Protein AF-A0A7S3S159-F1 (afdb_monomer_lite)

Secondary structure (DSSP, 8-state):
-PPPHHHHHHHHHHHHHHHHT--SHHHHHHHHHHHTTTS-TT-SS----TTTHHHHHHHHHHHHHHHHHHHHS--TT--S---------HHHHHHHHHHHHHHHHHHHHTSS-HHHHHHHHHHHHHHHHHH-

Organism: NCBI:txid141414

pLDDT: mean 71.41, std 15.26, range [40.31, 94.5]

Sequence (132 aa):
AALPVEQRDVLQIDAILRYIGVESQEDVDLLVSIFYHGQDEDDEALMVDADDVLQHLKEFITEKENLRIADVAPDKKKKARTQQPGNENEADRKARRRREERKFWERMGHVIPDMNFRVWKALDAFLKKYYE

Foldseek 3Di:
DDDDPVVVVVVVVVVVCVVLPPQAPVLVVLLVCLQCPPPDPPDPDRPDDPVCNVVSSVVSSVVVVVVVCVVPDPPPPPPDDDDDDPCCDPVNVVVVVVVNSVVVVVVVVPPPPVVNVVVVVVVVVVVVVVVD

Structure (mmCIF, N/CA/C/O backbone):
data_AF-A0A7S3S159-F1
#
_entry.id   AF-A0A7S3S159-F1
#
loop_
_atom_site.group_PDB
_atom_site.id
_atom_site.type_symbol
_atom_site.label_atom_id
_atom_site.label_alt_id
_atom_site.label_comp_id
_atom_site.label_asym_id
_atom_site.label_entity_id
_atom_site.label_seq_id
_atom_site.pdbx_PDB_ins_code
_atom_site.Cartn_x
_atom_site.Cartn_y
_atom_site.Cartn_z
_atom_site.occupancy
_atom_site.B_iso_or_equiv
_atom_site.auth_seq_id
_atom_site.auth_comp_id
_atom_site.auth_asym_id
_atom_site.auth_atom_id
_atom_site.pdbx_PDB_model_num
ATOM 1 N N . ALA A 1 1 ? 7.665 -20.160 -21.335 1.00 47.75 1 ALA A N 1
ATOM 2 C CA . ALA A 1 1 ? 8.086 -18.812 -21.760 1.00 47.75 1 ALA A CA 1
ATOM 3 C C . ALA A 1 1 ? 8.255 -17.957 -20.516 1.00 47.75 1 ALA A C 1
ATOM 5 O O . ALA A 1 1 ? 7.424 -18.038 -19.621 1.00 47.75 1 ALA A O 1
ATOM 6 N N . ALA A 1 2 ? 9.357 -17.221 -20.428 1.00 61.78 2 ALA A N 1
ATOM 7 C CA . ALA A 1 2 ? 9.611 -16.264 -19.362 1.00 61.78 2 ALA A CA 1
ATOM 8 C C . ALA A 1 2 ? 8.564 -15.136 -19.432 1.00 61.78 2 ALA A C 1
ATOM 10 O O . ALA A 1 2 ? 8.428 -14.522 -20.484 1.00 61.78 2 ALA A O 1
ATOM 11 N N . LEU A 1 3 ? 7.831 -14.873 -18.342 1.00 70.56 3 LEU A N 1
ATOM 12 C CA . LEU A 1 3 ? 6.912 -13.726 -18.270 1.00 70.56 3 LEU A CA 1
ATOM 13 C C . LEU A 1 3 ? 7.685 -12.408 -18.501 1.00 70.56 3 LEU A C 1
ATOM 15 O O . LEU A 1 3 ? 8.845 -12.348 -18.070 1.00 70.56 3 LEU A O 1
ATOM 19 N N . PRO A 1 4 ? 7.078 -11.385 -19.135 1.00 84.00 4 PRO A N 1
ATOM 20 C CA . PRO A 1 4 ? 7.618 -10.024 -19.207 1.00 84.00 4 PRO A CA 1
ATOM 21 C C . PRO A 1 4 ? 7.983 -9.472 -17.823 1.00 84.00 4 PRO A C 1
ATOM 23 O O . PRO A 1 4 ? 7.333 -9.824 -16.841 1.00 84.00 4 PRO A O 1
ATOM 26 N N . VAL A 1 5 ? 9.004 -8.612 -17.749 1.00 76.00 5 VAL A N 1
ATOM 27 C CA . VAL A 1 5 ? 9.535 -8.060 -16.483 1.00 76.00 5 VAL A CA 1
ATOM 28 C C . VAL A 1 5 ? 8.435 -7.381 -15.666 1.00 76.00 5 VAL A C 1
ATOM 30 O O . VAL A 1 5 ? 8.193 -7.781 -14.537 1.00 76.00 5 VAL A O 1
ATOM 33 N N . GLU A 1 6 ? 7.652 -6.507 -16.291 1.00 74.44 6 GLU A N 1
ATOM 34 C CA . GLU A 1 6 ? 6.544 -5.793 -15.641 1.00 74.44 6 GLU A CA 1
AT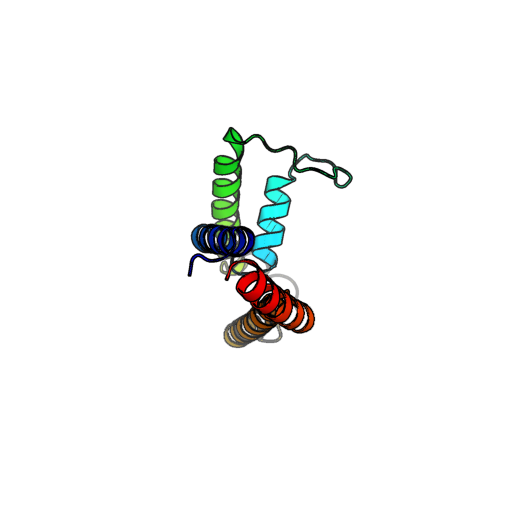OM 35 C C . GLU A 1 6 ? 5.494 -6.739 -15.029 1.00 74.44 6 GLU A C 1
ATOM 37 O O . GLU A 1 6 ? 4.987 -6.505 -13.936 1.00 74.44 6 GLU A O 1
ATOM 42 N N . GLN A 1 7 ? 5.192 -7.862 -15.695 1.00 71.88 7 GLN A N 1
ATOM 43 C CA . GLN A 1 7 ? 4.254 -8.857 -15.160 1.00 71.88 7 GLN A CA 1
ATOM 44 C C . GLN A 1 7 ? 4.838 -9.603 -13.958 1.00 71.88 7 GLN A C 1
ATOM 46 O O . GLN A 1 7 ? 4.094 -10.019 -13.072 1.00 71.88 7 GLN A O 1
ATOM 51 N N . ARG A 1 8 ? 6.161 -9.787 -13.913 1.00 72.94 8 ARG A N 1
ATOM 52 C CA . ARG A 1 8 ? 6.833 -10.373 -12.749 1.00 72.94 8 ARG A CA 1
ATOM 53 C C . ARG A 1 8 ? 6.843 -9.400 -11.586 1.00 72.94 8 ARG A C 1
ATOM 55 O O . ARG A 1 8 ? 6.574 -9.840 -10.476 1.00 72.94 8 ARG A O 1
ATOM 62 N N . ASP A 1 9 ? 7.101 -8.125 -11.846 1.00 75.12 9 ASP A N 1
ATOM 63 C CA . ASP A 1 9 ? 7.156 -7.093 -10.813 1.00 75.12 9 ASP A CA 1
ATOM 64 C C . ASP A 1 9 ? 5.795 -6.958 -10.129 1.00 75.12 9 ASP A C 1
ATOM 66 O O . ASP A 1 9 ? 5.713 -7.015 -8.907 1.00 75.12 9 ASP A O 1
ATOM 70 N N . VAL A 1 10 ? 4.703 -6.932 -10.901 1.00 78.19 10 VAL A N 1
ATOM 71 C CA . VAL A 1 10 ? 3.339 -6.927 -10.347 1.00 78.19 10 VAL A CA 1
ATOM 72 C C . VAL A 1 10 ? 3.068 -8.164 -9.484 1.00 78.19 10 VAL A C 1
ATOM 74 O O . VAL A 1 10 ? 2.512 -8.040 -8.395 1.00 78.19 10 VAL A O 1
ATOM 77 N N . LEU A 1 11 ? 3.478 -9.357 -9.927 1.00 75.81 11 LEU A N 1
ATOM 78 C CA . LEU A 1 11 ? 3.304 -10.588 -9.145 1.00 75.81 11 LEU A CA 1
ATOM 79 C C . LEU A 1 11 ? 4.161 -10.604 -7.873 1.00 75.81 11 LEU A C 1
ATOM 81 O O . LEU A 1 11 ? 3.734 -11.140 -6.853 1.00 75.81 11 LEU A O 1
ATOM 85 N N . GLN A 1 12 ? 5.367 -10.038 -7.922 1.00 76.06 12 GLN A N 1
ATOM 86 C CA . GLN A 1 12 ? 6.241 -9.912 -6.759 1.00 76.06 12 GLN A CA 1
ATOM 87 C C . GLN A 1 12 ? 5.676 -8.911 -5.752 1.00 76.06 12 GLN A C 1
ATOM 89 O O . GLN A 1 12 ? 5.638 -9.214 -4.562 1.00 76.06 12 GLN A O 1
ATOM 94 N N . ILE A 1 13 ? 5.173 -7.770 -6.224 1.00 82.56 13 ILE A N 1
ATOM 95 C CA . ILE A 1 13 ? 4.490 -6.779 -5.390 1.00 82.56 13 ILE A CA 1
ATOM 96 C C . ILE A 1 13 ? 3.256 -7.412 -4.734 1.00 82.56 13 ILE A C 1
ATOM 98 O O . ILE A 1 13 ? 3.110 -7.317 -3.519 1.00 82.56 13 ILE A O 1
ATOM 102 N N . ASP A 1 14 ? 2.420 -8.135 -5.488 1.00 75.31 14 ASP A N 1
ATOM 103 C CA . ASP A 1 14 ? 1.257 -8.854 -4.937 1.00 75.31 14 ASP A CA 1
ATOM 104 C C . ASP A 1 14 ? 1.667 -9.888 -3.877 1.00 75.31 14 ASP A C 1
ATOM 106 O O . ASP A 1 14 ? 1.042 -9.987 -2.820 1.00 75.31 14 ASP A O 1
ATOM 110 N N . ALA A 1 15 ? 2.746 -10.638 -4.115 1.00 78.62 15 ALA A N 1
ATOM 111 C CA . ALA A 1 15 ? 3.262 -11.596 -3.143 1.00 78.62 15 ALA A CA 1
ATOM 112 C C . ALA A 1 15 ? 3.725 -10.911 -1.847 1.00 78.62 15 ALA A C 1
ATOM 114 O O . ALA A 1 15 ? 3.440 -11.419 -0.762 1.00 78.62 15 ALA A O 1
ATOM 115 N N . ILE A 1 16 ? 4.394 -9.759 -1.952 1.00 81.56 16 ILE A N 1
ATOM 116 C CA . ILE A 1 16 ? 4.848 -8.974 -0.798 1.00 81.56 16 ILE A CA 1
ATOM 117 C C . ILE A 1 16 ? 3.650 -8.411 -0.032 1.00 81.56 16 ILE A C 1
ATOM 119 O O . ILE A 1 16 ? 3.558 -8.637 1.172 1.00 81.56 16 ILE A O 1
ATOM 123 N N . LEU A 1 17 ? 2.714 -7.744 -0.715 1.00 85.88 17 LEU A N 1
ATOM 124 C CA . LEU A 1 17 ? 1.515 -7.157 -0.107 1.00 85.88 17 LEU A CA 1
ATOM 125 C C . LEU A 1 17 ? 0.672 -8.219 0.609 1.00 85.88 17 LEU A C 1
ATOM 127 O O . LEU A 1 17 ? 0.269 -8.026 1.756 1.00 85.88 17 LEU A O 1
ATOM 131 N N . ARG A 1 18 ? 0.482 -9.386 -0.017 1.00 82.00 18 ARG A N 1
ATOM 132 C CA . ARG A 1 18 ? -0.215 -10.513 0.613 1.00 82.00 18 ARG A CA 1
ATOM 133 C C . ARG A 1 18 ? 0.556 -11.061 1.818 1.00 82.00 18 ARG A C 1
ATOM 135 O O . ARG A 1 18 ? -0.064 -11.418 2.813 1.00 82.00 18 ARG A O 1
ATOM 142 N N . TYR A 1 19 ? 1.887 -11.118 1.756 1.00 83.06 19 TYR A N 1
ATOM 143 C CA . TYR A 1 19 ? 2.718 -11.614 2.859 1.00 83.06 19 TYR A CA 1
ATOM 144 C C . TYR A 1 19 ? 2.675 -10.705 4.094 1.00 83.06 19 TYR A C 1
ATOM 146 O O . TYR A 1 19 ? 2.614 -11.206 5.215 1.00 83.06 19 TYR A O 1
ATOM 154 N N . ILE A 1 20 ? 2.661 -9.383 3.902 1.00 83.62 20 ILE A N 1
ATOM 155 C CA . ILE A 1 20 ? 2.514 -8.416 5.005 1.00 83.62 20 ILE A CA 1
ATOM 156 C C . ILE A 1 20 ? 1.059 -8.272 5.483 1.00 83.62 20 ILE A C 1
ATOM 158 O O . ILE A 1 20 ? 0.804 -7.603 6.479 1.00 83.62 20 ILE A O 1
ATOM 162 N N . GLY A 1 21 ? 0.111 -8.922 4.800 1.00 84.25 21 GLY A N 1
ATOM 163 C CA . GLY A 1 21 ? -1.290 -8.994 5.193 1.00 84.25 21 GLY A CA 1
ATOM 164 C C . GLY A 1 21 ? -2.151 -7.836 4.696 1.00 84.25 21 GLY A C 1
ATOM 165 O O . GLY A 1 21 ? -3.136 -7.522 5.349 1.00 84.25 21 GLY A O 1
ATOM 166 N N . VAL A 1 22 ? -1.822 -7.189 3.578 1.00 89.00 22 VAL A N 1
ATOM 167 C CA . VAL A 1 22 ? -2.707 -6.211 2.921 1.00 89.00 22 VAL A CA 1
ATOM 168 C C . VAL A 1 22 ? -3.782 -6.969 2.137 1.00 89.00 22 VAL A C 1
ATOM 170 O O . VAL A 1 22 ? -3.476 -7.674 1.177 1.00 89.00 22 VAL A O 1
ATOM 173 N N . GLU A 1 23 ? -5.044 -6.848 2.552 1.00 84.00 23 GLU A N 1
ATOM 174 C CA . GLU A 1 23 ? -6.169 -7.624 2.001 1.00 84.00 23 GLU A CA 1
ATOM 175 C C . GLU A 1 23 ? -7.352 -6.745 1.559 1.00 84.00 23 GLU A C 1
ATOM 177 O O . GLU A 1 23 ? -8.279 -7.226 0.903 1.00 84.00 23 GLU A O 1
ATOM 182 N N . SER A 1 24 ? -7.345 -5.460 1.915 1.00 82.75 24 SER A N 1
ATOM 183 C CA . SER A 1 24 ? -8.447 -4.529 1.676 1.00 82.75 24 SER A CA 1
ATOM 184 C C . SER A 1 24 ? -7.957 -3.126 1.317 1.00 82.75 24 SER A C 1
ATOM 186 O O . SER A 1 24 ? -6.796 -2.789 1.532 1.00 82.75 24 SER A O 1
ATOM 188 N N . GLN A 1 25 ? -8.858 -2.287 0.794 1.00 83.38 25 GLN A N 1
ATOM 189 C CA . GLN A 1 25 ? -8.560 -0.871 0.549 1.00 83.38 25 GLN A CA 1
ATOM 190 C C . GLN A 1 25 ? -8.157 -0.151 1.843 1.00 83.38 25 GLN A C 1
ATOM 192 O O . GLN A 1 25 ? -7.208 0.617 1.828 1.00 83.38 25 GLN A O 1
ATOM 197 N N . GLU A 1 26 ? -8.822 -0.457 2.961 1.00 88.06 26 GLU A N 1
ATOM 198 C CA . GLU A 1 26 ? -8.505 0.117 4.277 1.00 88.06 26 GLU A CA 1
ATOM 199 C C . GLU A 1 26 ? -7.058 -0.196 4.696 1.00 88.06 26 GLU A C 1
ATOM 201 O O . GLU A 1 26 ? -6.376 0.657 5.256 1.00 88.06 26 GLU A O 1
ATOM 206 N N . ASP A 1 27 ? -6.558 -1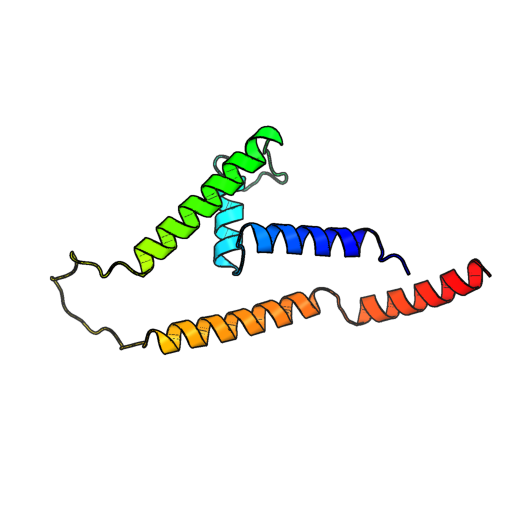.392 4.367 1.00 90.44 27 ASP A N 1
ATOM 207 C CA . ASP A 1 27 ? -5.163 -1.763 4.624 1.00 90.44 27 ASP A CA 1
ATOM 208 C C . ASP A 1 27 ? -4.182 -0.973 3.750 1.00 90.44 27 ASP A C 1
ATOM 210 O O . ASP A 1 27 ? -3.106 -0.602 4.211 1.00 90.44 27 ASP A O 1
ATOM 214 N N . VAL A 1 28 ? -4.538 -0.721 2.485 1.00 89.25 28 VAL A N 1
ATOM 215 C CA . VAL A 1 28 ? -3.719 0.094 1.575 1.00 89.25 28 VAL A CA 1
ATOM 216 C C . VAL A 1 28 ? -3.675 1.536 2.064 1.00 89.25 28 VAL A C 1
ATOM 218 O O . VAL A 1 28 ? -2.596 2.114 2.130 1.00 89.25 28 VAL A O 1
ATOM 221 N N . ASP A 1 29 ? -4.818 2.095 2.454 1.00 88.06 29 ASP A N 1
ATOM 222 C CA . ASP A 1 29 ? -4.911 3.462 2.966 1.00 88.06 29 ASP A CA 1
ATOM 223 C C . ASP A 1 29 ? -4.102 3.614 4.268 1.00 88.06 29 ASP A C 1
ATOM 225 O O . ASP A 1 29 ? -3.364 4.587 4.428 1.00 88.06 29 ASP A O 1
ATOM 229 N N . LEU A 1 30 ? -4.158 2.620 5.166 1.00 92.38 30 LEU A N 1
ATOM 230 C CA . LEU A 1 30 ? -3.324 2.579 6.370 1.00 92.38 30 LEU A CA 1
ATOM 231 C C . LEU A 1 30 ? -1.833 2.535 6.016 1.00 92.38 30 LEU A C 1
ATOM 233 O O . LEU A 1 30 ? -1.051 3.311 6.563 1.00 92.38 30 LEU A O 1
ATOM 237 N N . LEU A 1 31 ? -1.441 1.662 5.086 1.00 91.69 31 LEU A N 1
ATOM 238 C CA . LEU A 1 31 ? -0.057 1.548 4.634 1.00 91.69 31 LEU A CA 1
ATOM 239 C C . LEU A 1 31 ? 0.445 2.876 4.043 1.00 91.69 31 LEU A C 1
ATOM 241 O O . LEU A 1 31 ? 1.515 3.341 4.423 1.00 91.69 31 LEU A O 1
ATOM 245 N N . VAL A 1 32 ? -0.344 3.525 3.182 1.00 89.88 32 VAL A N 1
ATOM 246 C CA . VAL A 1 32 ? -0.026 4.847 2.618 1.00 89.88 32 VAL A CA 1
ATOM 247 C C . VAL A 1 32 ? 0.116 5.889 3.727 1.00 89.88 32 VAL A C 1
ATOM 249 O O . VAL A 1 32 ? 1.104 6.615 3.739 1.00 89.88 32 VAL A O 1
ATOM 252 N N . SER A 1 33 ? -0.806 5.928 4.694 1.00 89.62 33 SER A N 1
ATOM 253 C CA . SER A 1 33 ? -0.760 6.906 5.790 1.00 89.62 33 SER A CA 1
ATOM 254 C C . SER A 1 33 ? 0.503 6.798 6.648 1.00 89.62 33 SER A C 1
ATOM 256 O O . SER A 1 33 ? 1.013 7.810 7.122 1.00 89.62 33 SER A O 1
ATOM 258 N N . ILE A 1 34 ? 1.026 5.580 6.814 1.00 91.19 34 ILE A N 1
ATOM 259 C CA . ILE A 1 34 ? 2.253 5.316 7.566 1.00 91.19 34 ILE A CA 1
ATOM 260 C C . ILE A 1 34 ? 3.468 5.753 6.749 1.00 91.19 34 ILE A C 1
ATOM 262 O O . ILE A 1 34 ? 4.342 6.438 7.264 1.00 91.19 34 ILE A O 1
ATOM 266 N N . PHE A 1 35 ? 3.517 5.399 5.465 1.00 89.62 35 PHE A N 1
ATOM 267 C CA . PHE A 1 35 ? 4.647 5.733 4.595 1.00 89.62 35 PHE A CA 1
ATOM 268 C C . PHE A 1 35 ? 4.750 7.232 4.276 1.00 89.62 35 PHE A C 1
ATOM 270 O O . PHE A 1 35 ? 5.854 7.740 4.107 1.00 89.62 35 PHE A O 1
ATOM 277 N N . TYR A 1 36 ? 3.623 7.940 4.236 1.00 88.38 36 TYR A N 1
ATOM 278 C CA . TYR A 1 36 ? 3.566 9.395 4.065 1.00 88.38 36 TYR A CA 1
ATOM 279 C C . TYR A 1 36 ? 3.512 10.151 5.401 1.00 88.38 36 TYR A C 1
ATOM 281 O O . TYR A 1 36 ? 3.286 11.360 5.426 1.00 88.38 36 TYR A O 1
ATOM 289 N N . HIS A 1 37 ? 3.713 9.472 6.535 1.00 86.31 37 HIS A N 1
ATOM 290 C CA . HIS A 1 37 ? 3.653 10.126 7.835 1.00 86.31 37 HIS A CA 1
ATOM 291 C C . HIS A 1 37 ? 4.720 11.225 7.947 1.00 86.31 37 HIS A C 1
ATOM 293 O O . HIS A 1 37 ? 5.918 10.961 7.867 1.00 86.31 37 HIS A O 1
ATOM 299 N N . GLY A 1 38 ? 4.277 12.467 8.155 1.00 79.81 38 GLY A N 1
ATOM 300 C CA . GLY A 1 38 ? 5.165 13.626 8.271 1.00 79.81 38 GLY A CA 1
ATOM 301 C C . GLY A 1 38 ? 5.703 14.167 6.942 1.00 79.81 38 GLY A C 1
ATOM 302 O O . GLY A 1 38 ? 6.580 15.027 6.980 1.00 79.81 38 GLY A O 1
ATOM 303 N N . GLN A 1 39 ? 5.190 13.686 5.806 1.00 84.31 39 GLN A N 1
ATOM 304 C CA . GLN A 1 39 ? 5.420 14.261 4.475 1.00 84.31 39 GLN A CA 1
ATOM 305 C C . GLN A 1 39 ? 4.247 15.172 4.098 1.00 84.31 39 GLN A C 1
ATOM 307 O O . GLN A 1 39 ? 3.133 14.991 4.604 1.00 84.31 39 GLN A O 1
ATOM 312 N N . ASP A 1 40 ? 4.496 16.163 3.244 1.00 76.75 40 ASP A N 1
ATOM 313 C CA . ASP A 1 40 ? 3.439 17.056 2.782 1.00 76.75 40 ASP A CA 1
ATOM 314 C C . ASP A 1 40 ? 2.581 16.326 1.735 1.00 76.75 40 ASP A C 1
ATOM 316 O O . ASP A 1 40 ? 3.085 15.570 0.908 1.00 76.75 40 ASP A O 1
ATOM 320 N N . GLU A 1 41 ? 1.262 16.552 1.740 1.00 68.94 41 GLU A N 1
ATOM 321 C CA . GLU A 1 41 ? 0.352 15.922 0.762 1.00 68.94 41 GLU A CA 1
ATOM 322 C C . GLU A 1 41 ? 0.669 16.326 -0.692 1.00 68.94 41 GLU A C 1
ATOM 324 O O . GLU A 1 41 ? 0.270 15.634 -1.630 1.00 68.94 41 GLU A O 1
ATOM 329 N N . ASP A 1 42 ? 1.401 17.429 -0.869 1.00 75.25 42 ASP A N 1
ATOM 330 C CA . ASP A 1 42 ? 1.848 17.954 -2.160 1.00 75.25 42 ASP A CA 1
ATOM 331 C C . ASP A 1 42 ? 3.157 17.302 -2.659 1.00 75.25 42 ASP A C 1
ATOM 333 O O . ASP A 1 42 ? 3.587 17.574 -3.785 1.00 75.25 42 ASP A O 1
ATOM 337 N N . ASP A 1 43 ? 3.800 16.442 -1.859 1.00 74.25 43 ASP A N 1
ATOM 338 C CA . ASP A 1 43 ? 5.025 15.751 -2.258 1.00 74.25 43 ASP A CA 1
ATOM 339 C C . ASP A 1 43 ? 4.721 14.667 -3.308 1.00 74.25 43 ASP A C 1
ATOM 341 O O . ASP A 1 43 ? 4.135 13.617 -3.035 1.00 74.25 43 ASP A O 1
ATOM 345 N N . GLU A 1 44 ? 5.170 14.894 -4.547 1.00 71.12 44 GLU A N 1
ATOM 346 C CA . GLU A 1 44 ? 4.995 13.949 -5.664 1.00 71.12 44 GLU A CA 1
ATOM 347 C C . GLU A 1 44 ? 5.758 12.623 -5.470 1.00 71.12 44 GLU A C 1
ATOM 349 O O . GLU A 1 44 ? 5.486 11.640 -6.167 1.00 71.12 44 GLU A O 1
ATOM 354 N N . ALA A 1 45 ? 6.724 12.581 -4.547 1.00 76.50 45 ALA A N 1
ATOM 355 C CA . ALA A 1 45 ? 7.595 11.437 -4.317 1.00 76.50 45 ALA A CA 1
ATOM 356 C C . ALA A 1 45 ? 7.604 11.019 -2.846 1.00 76.50 45 ALA A C 1
ATOM 358 O O . ALA A 1 45 ? 7.667 11.847 -1.946 1.00 76.50 45 ALA A O 1
ATOM 359 N N . LEU A 1 46 ? 7.613 9.705 -2.623 1.00 81.38 46 LEU A N 1
ATOM 360 C CA . LEU A 1 46 ? 7.745 9.117 -1.299 1.00 81.38 46 LEU A CA 1
ATOM 361 C C . LEU A 1 46 ? 9.162 9.352 -0.751 1.00 81.38 46 LEU A C 1
ATOM 363 O O . LEU A 1 46 ? 10.130 8.778 -1.256 1.00 81.38 46 LEU A O 1
ATOM 367 N N . MET A 1 47 ? 9.272 10.147 0.311 1.00 83.88 47 MET A N 1
ATOM 368 C CA . MET A 1 47 ? 10.544 10.518 0.943 1.00 83.88 47 MET A CA 1
ATOM 369 C C . MET A 1 47 ? 10.914 9.563 2.089 1.00 83.88 47 MET A C 1
ATOM 371 O O . MET A 1 47 ? 11.156 9.988 3.216 1.00 83.88 47 MET A O 1
ATOM 375 N N . VAL A 1 48 ? 10.948 8.257 1.804 1.00 83.31 48 VAL A N 1
ATOM 376 C CA . VAL A 1 48 ? 11.281 7.207 2.788 1.00 83.31 48 VAL A CA 1
ATOM 377 C C . VAL A 1 48 ? 12.638 6.588 2.471 1.00 83.31 48 VAL A C 1
ATOM 379 O O . VAL A 1 48 ? 12.878 6.151 1.344 1.00 83.31 48 VAL A O 1
ATOM 382 N N . ASP A 1 49 ? 13.518 6.527 3.472 1.00 84.31 49 ASP A N 1
ATOM 383 C CA . ASP A 1 49 ? 14.799 5.831 3.353 1.00 84.31 49 ASP A CA 1
ATOM 384 C C . ASP A 1 49 ? 14.584 4.310 3.277 1.00 84.31 49 ASP A C 1
ATOM 386 O O . ASP A 1 49 ? 13.692 3.748 3.921 1.00 84.31 49 ASP A O 1
ATOM 390 N N . ALA A 1 50 ? 15.416 3.622 2.494 1.00 81.81 50 ALA A N 1
ATOM 391 C CA . ALA A 1 50 ? 15.362 2.171 2.351 1.00 81.81 50 ALA A CA 1
ATOM 392 C C . ALA A 1 50 ? 15.525 1.441 3.697 1.00 81.81 50 ALA A C 1
ATOM 394 O O . ALA A 1 50 ? 14.898 0.396 3.902 1.00 81.81 50 ALA A O 1
ATOM 395 N N . ASP A 1 51 ? 16.319 1.999 4.614 1.00 85.81 51 ASP A N 1
ATOM 396 C CA . ASP A 1 51 ? 16.547 1.439 5.947 1.00 85.81 51 ASP A CA 1
ATOM 397 C C . ASP A 1 51 ? 15.286 1.518 6.830 1.00 85.81 51 ASP A C 1
ATOM 399 O O . ASP A 1 51 ? 15.054 0.648 7.679 1.00 85.81 51 ASP A O 1
ATOM 403 N N . ASP A 1 52 ? 14.411 2.491 6.569 1.00 87.19 52 ASP A N 1
ATOM 404 C CA . ASP A 1 52 ? 13.198 2.724 7.348 1.00 87.19 52 ASP A CA 1
ATOM 405 C C . ASP A 1 52 ? 11.993 1.918 6.843 1.00 87.19 52 ASP A C 1
ATOM 407 O O . ASP A 1 52 ? 11.026 1.718 7.583 1.00 87.19 52 ASP A O 1
ATOM 411 N N . VAL A 1 53 ? 12.027 1.383 5.617 1.00 88.62 53 VAL A N 1
ATOM 412 C CA . VAL A 1 53 ? 10.906 0.628 5.017 1.00 88.62 53 VAL A CA 1
ATOM 413 C C . VAL A 1 53 ? 10.446 -0.520 5.919 1.00 88.62 53 VAL A C 1
ATOM 415 O O . VAL A 1 53 ? 9.252 -0.700 6.157 1.00 88.62 53 VAL A O 1
ATOM 418 N N . LEU A 1 54 ? 11.383 -1.297 6.471 1.00 87.00 54 LEU A N 1
ATOM 419 C CA . LEU A 1 54 ? 11.044 -2.410 7.364 1.00 87.00 54 LEU A CA 1
ATOM 420 C C . LEU A 1 54 ? 10.407 -1.940 8.674 1.00 87.00 54 LEU A C 1
ATOM 422 O O . LEU A 1 54 ? 9.599 -2.672 9.250 1.00 87.00 54 LEU A O 1
ATOM 426 N N . GLN A 1 55 ? 10.776 -0.755 9.159 1.00 90.31 55 GLN A N 1
ATOM 427 C CA . GLN A 1 55 ? 10.194 -0.176 10.363 1.00 90.31 55 GLN A CA 1
ATOM 428 C C . GLN A 1 55 ? 8.736 0.230 10.112 1.00 90.31 55 GLN A C 1
ATOM 430 O O . GLN A 1 55 ? 7.860 -0.193 10.866 1.00 90.31 55 GLN A O 1
ATOM 435 N N . HIS A 1 56 ? 8.463 0.917 9.002 1.00 90.44 56 HIS A N 1
ATOM 436 C CA . HIS A 1 56 ? 7.108 1.295 8.583 1.00 90.44 56 HIS A CA 1
ATOM 437 C C . HIS A 1 56 ? 6.213 0.067 8.337 1.00 90.44 56 HIS A C 1
ATOM 439 O O . HIS A 1 56 ? 5.057 0.033 8.752 1.00 90.44 56 HIS A O 1
ATOM 445 N N . LEU A 1 57 ? 6.751 -1.006 7.741 1.00 89.75 57 LEU A N 1
ATOM 446 C CA . LEU A 1 57 ? 6.006 -2.261 7.566 1.00 89.75 57 LEU A CA 1
ATOM 447 C C . LEU A 1 57 ? 5.644 -2.934 8.900 1.00 89.75 57 LEU A C 1
ATOM 449 O O . LEU A 1 57 ? 4.558 -3.497 9.035 1.00 89.75 57 LEU A O 1
ATOM 453 N N . LYS A 1 58 ? 6.530 -2.888 9.903 1.00 89.25 58 LYS A N 1
ATOM 454 C CA . LYS A 1 58 ? 6.221 -3.402 11.251 1.00 89.25 58 LYS A CA 1
ATOM 455 C C . LYS A 1 58 ? 5.163 -2.555 11.950 1.00 89.25 58 LYS A C 1
ATOM 457 O O . LYS A 1 58 ? 4.306 -3.109 12.642 1.00 89.25 58 LYS A O 1
ATOM 462 N N . GLU A 1 59 ? 5.227 -1.240 11.777 1.00 93.81 59 GLU A N 1
ATOM 463 C CA . GLU A 1 59 ? 4.229 -0.308 12.296 1.00 93.81 59 GLU A CA 1
ATOM 464 C C . GLU A 1 59 ? 2.856 -0.583 11.683 1.00 93.81 59 GLU A C 1
ATOM 466 O O . GLU A 1 59 ? 1.892 -0.756 12.423 1.00 93.81 59 GLU A O 1
ATOM 471 N N . PHE A 1 60 ? 2.793 -0.796 10.367 1.00 94.50 60 PHE A N 1
ATOM 472 C CA . PHE A 1 60 ? 1.575 -1.215 9.674 1.00 94.50 60 PHE A CA 1
ATOM 473 C C . PHE A 1 60 ? 0.967 -2.491 10.266 1.00 94.50 60 PHE A C 1
ATOM 475 O O . PHE A 1 60 ? -0.215 -2.511 10.605 1.00 94.50 60 PHE A O 1
ATOM 482 N N . ILE A 1 61 ? 1.768 -3.548 10.443 1.00 89.94 61 ILE A N 1
ATOM 483 C CA . ILE A 1 61 ? 1.280 -4.818 11.006 1.00 89.94 61 ILE A CA 1
ATOM 484 C C . ILE A 1 61 ? 0.748 -4.616 12.433 1.00 89.94 61 ILE A C 1
ATOM 486 O O . ILE A 1 61 ? -0.279 -5.187 12.803 1.00 89.94 61 ILE A O 1
ATOM 490 N N . THR A 1 62 ? 1.441 -3.801 13.231 1.00 93.25 62 THR A N 1
ATOM 491 C CA . THR A 1 62 ? 1.055 -3.514 14.618 1.00 93.25 62 THR A CA 1
ATOM 492 C C . THR A 1 62 ? -0.250 -2.725 14.672 1.00 93.25 62 THR A C 1
ATOM 494 O O . THR A 1 62 ? -1.161 -3.091 15.414 1.00 93.25 62 THR A O 1
ATOM 497 N N . GLU A 1 63 ? -0.373 -1.681 13.856 1.00 92.44 63 GLU A N 1
ATOM 498 C CA . GLU A 1 63 ? -1.550 -0.817 13.852 1.00 92.44 63 GLU A CA 1
ATOM 499 C C . GLU A 1 63 ? -2.777 -1.522 13.274 1.00 92.44 63 GLU A C 1
ATOM 501 O O . GLU A 1 63 ? -3.876 -1.416 13.821 1.00 92.44 63 GLU A O 1
ATOM 506 N N . LYS A 1 64 ? -2.591 -2.360 12.251 1.00 91.31 64 LYS A N 1
ATOM 507 C CA . LYS A 1 64 ? -3.658 -3.223 11.743 1.00 91.31 64 LYS A CA 1
ATOM 508 C C . LYS A 1 64 ? -4.213 -4.148 12.833 1.00 91.31 64 LYS A C 1
ATOM 510 O O . LYS A 1 64 ? -5.430 -4.328 12.934 1.00 91.31 64 LYS A O 1
ATOM 515 N N . GLU A 1 65 ? -3.349 -4.727 13.667 1.00 88.81 65 GLU A N 1
ATOM 516 C CA . GLU A 1 65 ? -3.792 -5.556 14.793 1.00 88.81 65 GLU A CA 1
ATOM 517 C C . GLU A 1 65 ? -4.520 -4.727 15.862 1.00 88.81 65 GLU A C 1
ATOM 519 O O . GLU A 1 65 ? -5.559 -5.163 16.363 1.00 88.81 65 GLU A O 1
ATOM 524 N N . ASN A 1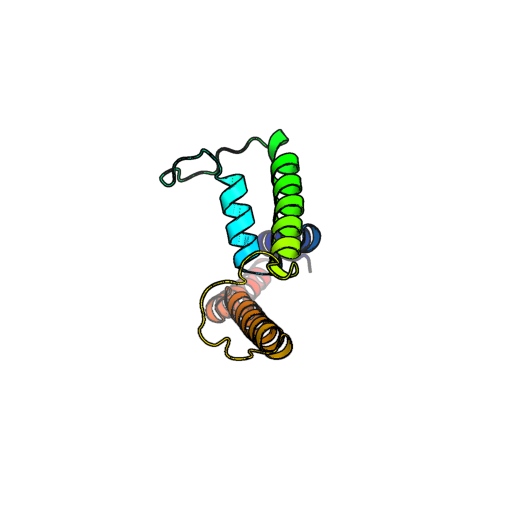 66 ? -4.042 -3.517 16.170 1.00 89.94 66 ASN A N 1
ATOM 525 C CA . ASN A 1 66 ? -4.705 -2.603 17.107 1.00 89.94 66 ASN A CA 1
ATOM 526 C C . ASN A 1 66 ? -6.129 -2.255 16.654 1.00 89.94 66 ASN A C 1
ATOM 528 O O . ASN A 1 66 ? -7.068 -2.351 17.450 1.00 89.94 66 ASN A O 1
ATOM 532 N N . LEU A 1 67 ? -6.304 -1.911 15.374 1.00 87.81 67 LEU A N 1
ATOM 533 C CA . LEU A 1 67 ? -7.609 -1.623 14.774 1.00 87.81 67 LEU A CA 1
ATOM 534 C C . LEU A 1 67 ? -8.530 -2.844 14.835 1.00 87.81 67 LEU A C 1
ATOM 536 O O . LEU A 1 67 ? -9.695 -2.730 15.217 1.00 87.81 67 LEU A O 1
ATOM 540 N N . ARG A 1 68 ? -7.994 -4.040 14.564 1.00 85.81 68 ARG A N 1
ATOM 541 C CA . ARG A 1 68 ? -8.749 -5.291 14.695 1.00 85.81 68 ARG A CA 1
ATOM 542 C C . ARG A 1 68 ? -9.222 -5.529 16.129 1.00 85.81 68 ARG A C 1
ATOM 544 O O . ARG A 1 68 ? -10.367 -5.931 16.322 1.00 85.81 68 ARG A O 1
ATOM 551 N N . ILE A 1 69 ? -8.368 -5.291 17.128 1.00 81.69 69 ILE A N 1
ATOM 552 C CA . ILE A 1 69 ? -8.712 -5.422 18.553 1.00 81.69 69 ILE A CA 1
ATOM 553 C C . ILE A 1 69 ? -9.769 -4.384 18.957 1.00 81.69 69 ILE A C 1
ATOM 555 O O . ILE A 1 69 ? -10.709 -4.720 19.682 1.00 81.69 69 ILE A O 1
ATOM 559 N N . ALA A 1 70 ? -9.643 -3.143 18.482 1.00 77.94 70 ALA A N 1
ATOM 560 C CA . ALA A 1 70 ? -10.603 -2.073 18.743 1.00 77.94 70 ALA A CA 1
ATOM 561 C C . ALA A 1 70 ? -11.995 -2.389 18.169 1.00 77.94 70 ALA A C 1
ATOM 563 O O . ALA A 1 70 ? -12.996 -2.155 18.845 1.00 77.94 70 ALA A O 1
ATOM 564 N N . ASP A 1 71 ? -12.057 -2.996 16.982 1.00 74.50 71 ASP A N 1
ATOM 565 C CA . ASP A 1 71 ? -13.304 -3.426 16.339 1.00 74.50 71 ASP A CA 1
ATOM 566 C C . ASP A 1 71 ? -14.029 -4.547 17.102 1.00 74.50 71 ASP A C 1
ATOM 568 O O . ASP A 1 71 ? -15.263 -4.594 17.119 1.00 74.50 71 ASP A O 1
ATOM 572 N N . VAL A 1 72 ? -13.284 -5.465 17.730 1.00 73.50 72 VAL A N 1
ATOM 573 C CA . VAL A 1 72 ? -13.856 -6.618 18.455 1.00 73.50 72 VAL A CA 1
ATOM 574 C C . VAL A 1 72 ? -14.093 -6.353 19.939 1.00 73.50 72 VAL A C 1
ATOM 576 O O . VAL A 1 72 ? -14.798 -7.130 20.583 1.00 73.50 72 VAL A O 1
ATOM 579 N N . ALA A 1 73 ? -13.525 -5.289 20.511 1.00 59.34 73 ALA A N 1
ATOM 580 C CA . ALA A 1 73 ? -13.741 -4.927 21.904 1.00 59.34 73 ALA A CA 1
ATOM 581 C C . ALA A 1 73 ? -15.129 -4.270 22.071 1.00 59.34 73 ALA A C 1
ATOM 583 O O . ALA A 1 73 ? -15.324 -3.126 21.659 1.00 59.34 73 ALA A O 1
ATOM 584 N N . PRO A 1 74 ? -16.117 -4.933 22.711 1.00 51.97 74 PRO A N 1
ATOM 585 C CA . PRO A 1 74 ? -17.399 -4.303 22.977 1.00 51.97 74 PRO A CA 1
ATOM 586 C C . PRO A 1 74 ? -17.186 -3.160 23.971 1.00 51.97 74 PRO A C 1
ATOM 588 O O . PRO A 1 74 ? -16.751 -3.364 25.107 1.00 51.97 74 PRO A O 1
ATOM 591 N N . ASP A 1 75 ? -17.498 -1.955 23.513 1.00 48.81 75 ASP A N 1
ATOM 592 C CA . ASP A 1 75 ? -17.436 -0.684 24.221 1.00 48.81 75 ASP A CA 1
ATOM 593 C C . ASP A 1 75 ? -18.084 -0.787 25.624 1.00 48.81 75 ASP A C 1
ATOM 595 O O . ASP A 1 75 ? -19.292 -0.621 25.808 1.00 48.81 75 ASP A O 1
ATOM 599 N N . LYS A 1 76 ? -17.284 -1.080 26.663 1.00 51.97 76 LYS A N 1
ATOM 600 C CA . LYS A 1 76 ? -17.753 -1.123 28.063 1.00 51.97 76 LYS A CA 1
ATOM 601 C C . LYS A 1 76 ? -18.088 0.271 28.619 1.00 51.97 76 LYS A C 1
ATOM 603 O O . LYS A 1 76 ? -18.445 0.370 29.793 1.00 51.97 76 LYS A O 1
ATOM 608 N N . LYS A 1 77 ? -17.984 1.350 27.829 1.00 46.53 77 LYS A N 1
ATOM 609 C CA . LYS A 1 77 ? -18.156 2.729 28.315 1.00 46.53 77 LYS A CA 1
ATOM 610 C C . LYS A 1 77 ? -19.261 3.547 27.645 1.00 46.53 77 LYS A C 1
ATOM 612 O O . LYS A 1 77 ? -19.436 4.703 28.018 1.00 46.53 77 LYS A O 1
ATOM 617 N N . LYS A 1 78 ? -20.108 2.967 26.791 1.00 44.25 78 LYS A N 1
ATOM 618 C CA . LYS A 1 78 ? -21.335 3.637 26.307 1.00 44.25 78 LYS A CA 1
ATOM 619 C C . LYS A 1 78 ? -22.606 3.013 26.874 1.00 44.25 78 LYS A C 1
ATOM 621 O O . LYS A 1 78 ? -23.471 2.525 26.157 1.00 44.25 78 LYS A O 1
ATOM 626 N N . LYS A 1 79 ? -22.753 3.077 28.201 1.00 43.38 79 LYS A N 1
ATOM 627 C CA . LYS A 1 79 ? -24.038 2.854 28.885 1.00 43.38 79 LYS A CA 1
ATOM 628 C C . LYS A 1 79 ? -24.604 4.174 29.408 1.00 43.38 79 LYS A C 1
ATOM 630 O O . LYS A 1 79 ? -24.875 4.321 30.591 1.00 43.38 79 LYS A O 1
ATOM 635 N N . ALA A 1 80 ? -24.772 5.142 28.516 1.00 47.06 80 ALA A N 1
ATOM 636 C CA . ALA A 1 80 ? -25.678 6.262 28.724 1.0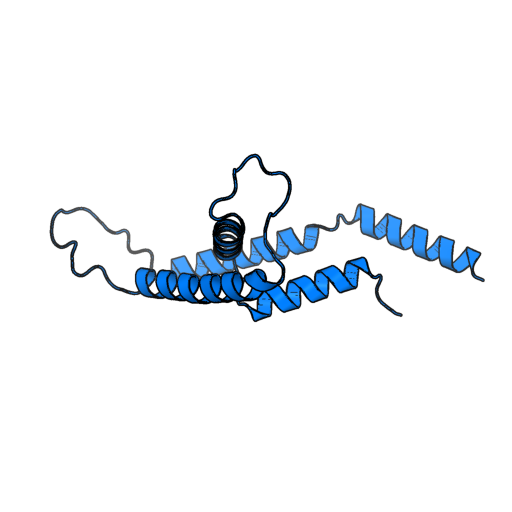0 47.06 80 ALA A CA 1
ATOM 637 C C . ALA A 1 80 ? -26.092 6.821 27.360 1.00 47.06 80 ALA A C 1
ATOM 639 O O . ALA A 1 80 ? -25.235 7.200 26.568 1.00 47.06 80 ALA A O 1
ATOM 640 N N . ARG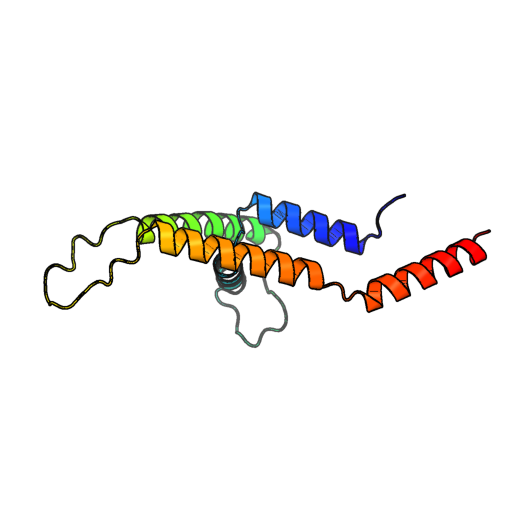 A 1 81 ? -27.410 6.918 27.148 1.00 40.31 81 ARG A N 1
ATOM 641 C CA . ARG A 1 81 ? -28.099 7.579 26.025 1.00 40.31 81 ARG A CA 1
ATOM 642 C C . ARG A 1 81 ? -28.411 6.708 24.795 1.00 40.31 81 ARG A C 1
ATOM 644 O O . ARG A 1 81 ? -27.781 6.772 23.753 1.00 40.31 81 ARG A O 1
ATOM 651 N N . THR A 1 82 ? -29.459 5.906 24.977 1.00 43.47 82 THR A N 1
ATOM 652 C CA . THR A 1 82 ? -30.609 5.698 24.077 1.00 43.47 82 THR A CA 1
ATOM 653 C C . THR A 1 82 ? -30.471 6.222 22.634 1.00 43.47 82 THR A C 1
ATOM 655 O O . THR A 1 82 ? -30.573 7.427 22.424 1.00 43.47 82 THR A O 1
ATOM 658 N N . GLN A 1 83 ? -30.362 5.324 21.646 1.00 40.34 83 GLN A N 1
ATOM 659 C CA . GLN A 1 83 ? -31.399 4.997 20.640 1.00 40.34 83 GLN A CA 1
ATOM 660 C C . GLN A 1 83 ? -30.824 4.045 19.560 1.00 40.34 83 GLN A C 1
ATOM 662 O O . GLN A 1 83 ? -29.879 4.388 18.868 1.00 40.34 83 GLN A O 1
ATOM 667 N N . GLN A 1 84 ? -31.422 2.845 19.483 1.00 43.12 84 GLN A N 1
ATOM 668 C CA . GLN A 1 84 ? -31.413 1.826 18.411 1.00 43.12 84 GLN A CA 1
ATOM 669 C C . GLN A 1 84 ? -30.088 1.442 17.712 1.00 43.12 84 GLN A C 1
ATOM 671 O O . GLN A 1 84 ? -29.650 2.134 16.798 1.00 43.12 84 GLN A O 1
ATOM 676 N N . PRO A 1 85 ? -29.548 0.233 17.974 1.00 41.41 85 PRO A N 1
ATOM 677 C CA . PRO A 1 85 ? -28.728 -0.469 17.003 1.00 41.41 85 PRO A CA 1
ATOM 678 C C . PRO A 1 85 ? -29.641 -1.337 16.127 1.00 41.41 85 PRO A C 1
ATOM 680 O O . PRO A 1 85 ? -30.247 -2.306 16.594 1.00 41.41 85 PRO A O 1
ATOM 683 N N . GLY A 1 86 ? -29.749 -0.987 14.846 1.00 41.31 86 GLY A N 1
ATOM 684 C CA . GLY A 1 86 ? -30.107 -1.966 13.828 1.00 41.31 86 GLY A CA 1
ATOM 685 C C . GLY A 1 86 ? -29.096 -3.102 13.924 1.00 41.31 86 GLY A C 1
ATOM 686 O O . GLY A 1 86 ? -27.894 -2.880 13.806 1.00 41.31 86 GLY A O 1
ATOM 687 N N . ASN A 1 87 ? -29.592 -4.289 14.248 1.00 46.25 87 ASN A N 1
ATOM 688 C CA . ASN A 1 87 ? -28.823 -5.507 14.431 1.00 46.25 87 ASN A CA 1
ATOM 689 C C . ASN A 1 87 ? -28.274 -5.973 13.069 1.00 46.25 87 ASN A C 1
ATOM 691 O O . ASN A 1 87 ? -28.772 -6.935 12.488 1.00 46.25 87 ASN A O 1
ATOM 695 N N . GLU A 1 88 ? -27.291 -5.258 12.517 1.00 46.97 88 GLU A N 1
ATOM 696 C CA . GLU A 1 88 ? -26.453 -5.784 11.444 1.00 46.97 88 GLU A CA 1
ATOM 697 C C . GLU A 1 88 ? -25.617 -6.899 12.061 1.00 46.97 88 GLU A C 1
ATOM 699 O O . GLU A 1 88 ? -24.599 -6.662 12.714 1.00 46.97 88 GLU A O 1
ATOM 704 N N . ASN A 1 89 ? -26.115 -8.128 11.907 1.00 59.44 89 ASN A N 1
ATOM 705 C CA . ASN A 1 89 ? -25.405 -9.332 12.300 1.00 59.44 89 ASN A CA 1
ATOM 706 C C . ASN A 1 89 ? -23.964 -9.246 11.784 1.00 59.44 89 ASN A C 1
ATOM 708 O O . ASN A 1 89 ? -23.715 -8.838 10.653 1.00 59.44 89 ASN A O 1
ATOM 712 N N . GLU A 1 90 ? -23.011 -9.720 12.572 1.00 52.25 90 GLU A N 1
ATOM 713 C CA . GLU A 1 90 ? -21.616 -9.922 12.166 1.00 52.25 90 GLU A CA 1
ATOM 714 C C . GLU A 1 90 ? -21.511 -10.675 10.816 1.00 52.25 90 GLU A C 1
ATOM 716 O O . GLU A 1 90 ? -20.61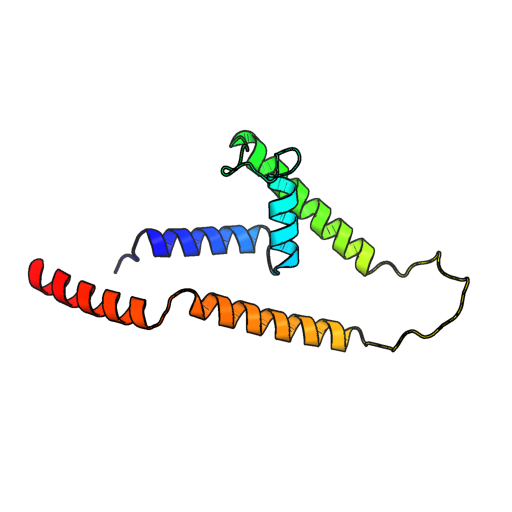0 -10.451 10.006 1.00 52.25 90 GLU A O 1
ATOM 721 N N . ALA A 1 91 ? -22.514 -11.513 10.524 1.00 52.56 91 ALA A N 1
ATOM 722 C CA . ALA A 1 91 ? -22.726 -12.183 9.247 1.00 52.56 91 ALA A CA 1
ATOM 723 C C . ALA A 1 91 ? -22.991 -11.233 8.063 1.00 52.56 91 ALA A C 1
ATOM 725 O O . ALA A 1 91 ? -22.538 -11.526 6.957 1.00 52.56 91 ALA A O 1
ATOM 726 N N . ASP A 1 92 ? -23.689 -10.119 8.279 1.00 59.69 92 ASP A N 1
ATOM 727 C CA . ASP A 1 92 ? -23.989 -9.096 7.275 1.00 59.69 92 ASP A CA 1
ATOM 728 C C . ASP A 1 92 ? -22.751 -8.244 6.972 1.00 59.69 92 ASP A C 1
ATOM 730 O O . ASP A 1 92 ? -22.380 -8.095 5.808 1.00 59.69 92 ASP A O 1
ATOM 734 N N . ARG A 1 93 ? -21.986 -7.850 8.003 1.00 62.97 93 ARG A N 1
ATOM 735 C CA . ARG A 1 93 ? -20.656 -7.232 7.825 1.00 62.97 93 ARG A CA 1
ATOM 736 C C . ARG A 1 93 ? -19.694 -8.155 7.079 1.00 62.97 93 ARG A C 1
ATOM 738 O O . ARG A 1 93 ? -19.029 -7.734 6.135 1.00 62.97 93 ARG A O 1
ATOM 745 N N . LYS A 1 94 ? -19.664 -9.445 7.432 1.00 60.50 94 LYS A N 1
ATOM 746 C CA . LYS A 1 94 ? -18.849 -10.456 6.736 1.00 60.50 94 LYS A CA 1
ATOM 747 C C . LYS A 1 94 ? -19.325 -10.700 5.300 1.00 60.50 94 LYS A C 1
ATOM 749 O O . LYS A 1 94 ? -18.512 -10.952 4.413 1.00 60.50 94 LYS A O 1
ATOM 754 N N . ALA A 1 95 ? -20.631 -10.634 5.048 1.00 63.03 95 ALA A N 1
ATOM 755 C CA . ALA A 1 95 ? -21.194 -10.747 3.706 1.00 63.03 95 ALA A CA 1
ATOM 756 C C . ALA A 1 95 ? -20.888 -9.513 2.851 1.00 63.03 95 ALA A C 1
ATOM 758 O O . ALA A 1 95 ? -20.607 -9.657 1.660 1.00 63.03 95 ALA A O 1
ATOM 759 N N . ARG A 1 96 ? -20.891 -8.326 3.458 1.00 67.00 96 ARG A N 1
ATOM 760 C CA . ARG A 1 96 ? -20.500 -7.073 2.825 1.00 67.00 96 ARG A CA 1
ATOM 761 C C . ARG A 1 96 ? -19.010 -7.069 2.480 1.00 67.00 96 ARG A C 1
ATOM 763 O O . ARG A 1 96 ? -18.701 -6.866 1.309 1.00 67.00 96 ARG A O 1
ATOM 770 N N . ARG A 1 97 ? -18.137 -7.486 3.411 1.00 64.62 97 ARG A N 1
ATOM 771 C CA . ARG A 1 97 ? -16.701 -7.712 3.148 1.00 64.62 97 ARG A CA 1
ATOM 772 C C . ARG A 1 97 ? -16.475 -8.662 1.974 1.00 64.62 97 ARG A C 1
ATOM 774 O O . ARG A 1 97 ? -15.767 -8.302 1.050 1.00 64.62 97 ARG A O 1
ATOM 781 N N . ARG A 1 98 ? -17.162 -9.811 1.916 1.00 64.38 98 ARG A N 1
ATOM 782 C CA . ARG A 1 98 ? -17.043 -10.747 0.773 1.00 64.38 98 ARG A CA 1
ATOM 783 C C . ARG A 1 98 ? -17.514 -10.165 -0.566 1.00 64.38 98 ARG A C 1
ATOM 785 O O . ARG A 1 98 ? -17.027 -10.565 -1.623 1.00 64.38 98 ARG A O 1
ATOM 792 N N . ARG A 1 99 ? -18.500 -9.260 -0.562 1.00 66.56 99 ARG A N 1
ATOM 793 C CA . ARG A 1 99 ? -18.942 -8.567 -1.788 1.00 66.56 99 ARG A CA 1
ATOM 794 C C . ARG A 1 99 ? -17.942 -7.500 -2.211 1.00 66.56 99 ARG A C 1
ATOM 796 O O . ARG A 1 99 ? -17.715 -7.346 -3.405 1.00 66.56 99 ARG A O 1
ATOM 803 N N . GLU A 1 100 ? -17.393 -6.764 -1.257 1.00 65.06 100 GLU A N 1
ATOM 804 C CA . GLU A 1 100 ? -16.375 -5.742 -1.497 1.00 65.06 100 GLU A CA 1
ATOM 805 C C . GLU A 1 100 ? -15.068 -6.387 -1.975 1.00 65.06 100 GLU A C 1
ATOM 807 O O . GLU A 1 100 ? -14.519 -5.943 -2.974 1.00 65.06 100 GLU A O 1
ATOM 812 N N . GLU A 1 101 ? -14.688 -7.528 -1.400 1.00 54.25 101 GLU A N 1
ATOM 813 C CA . GLU A 1 101 ? -13.596 -8.405 -1.832 1.00 54.25 101 GLU A CA 1
ATOM 814 C C . GLU A 1 101 ? -13.789 -8.885 -3.278 1.00 54.25 101 GLU A C 1
ATOM 816 O O . GLU A 1 101 ? -12.922 -8.670 -4.120 1.00 54.25 101 GLU A O 1
ATOM 821 N N . ARG A 1 102 ? -14.951 -9.460 -3.631 1.00 63.25 102 ARG A N 1
ATOM 822 C CA . ARG A 1 102 ? -15.220 -9.862 -5.029 1.00 63.25 102 ARG A CA 1
ATOM 823 C C . ARG A 1 102 ? -15.141 -8.691 -6.002 1.00 63.25 102 ARG A C 1
ATOM 825 O O . ARG A 1 102 ? -14.608 -8.856 -7.091 1.00 63.25 102 ARG A O 1
ATOM 832 N N . LYS A 1 103 ? -15.658 -7.523 -5.617 1.00 70.31 103 LYS A N 1
ATOM 833 C CA . LYS A 1 103 ? -15.610 -6.316 -6.453 1.00 70.31 103 LYS A CA 1
ATOM 834 C C . LYS A 1 103 ? -14.195 -5.764 -6.583 1.00 70.31 103 LYS A C 1
ATOM 836 O O . LYS A 1 103 ? -13.857 -5.260 -7.646 1.00 70.31 103 LYS A O 1
ATOM 841 N N . PHE A 1 104 ? -13.385 -5.849 -5.531 1.00 61.56 104 PHE A N 1
ATOM 842 C CA . PHE A 1 104 ? -11.974 -5.483 -5.557 1.00 61.56 104 PHE A CA 1
ATOM 843 C C . PHE A 1 104 ? -11.200 -6.408 -6.503 1.00 61.56 104 PHE A C 1
ATOM 845 O O . PHE A 1 104 ? -10.538 -5.917 -7.413 1.00 61.56 104 PHE A O 1
ATOM 852 N N . TRP A 1 105 ? -11.390 -7.728 -6.394 1.00 59.09 105 TRP A N 1
ATOM 853 C CA . TRP A 1 105 ? -10.775 -8.708 -7.297 1.00 59.09 105 TRP A CA 1
ATOM 854 C C . TRP A 1 105 ? -11.254 -8.580 -8.750 1.00 59.09 105 TRP A C 1
ATOM 856 O O . TRP A 1 105 ? -10.441 -8.687 -9.663 1.00 59.09 105 TRP A O 1
ATOM 866 N N . GLU A 1 106 ? -12.537 -8.293 -8.995 1.00 65.25 106 GLU A N 1
ATOM 867 C CA . GLU A 1 106 ? -13.041 -7.990 -10.347 1.00 65.25 106 GLU A CA 1
ATOM 868 C C . GLU A 1 106 ? -12.429 -6.703 -10.912 1.00 65.25 106 GLU A C 1
ATOM 870 O O . GLU A 1 106 ? -12.054 -6.658 -12.082 1.00 65.25 106 GLU A O 1
ATOM 875 N N . ARG A 1 107 ? -12.297 -5.655 -10.090 1.00 59.06 107 ARG A N 1
ATOM 876 C CA . ARG A 1 107 ? -11.738 -4.370 -10.525 1.00 59.06 107 ARG A CA 1
ATOM 877 C C . ARG A 1 107 ? -10.244 -4.488 -10.816 1.00 59.06 107 ARG A C 1
ATOM 879 O O . ARG A 1 107 ? -9.811 -4.005 -11.854 1.00 59.06 107 ARG A O 1
ATOM 886 N N . MET A 1 108 ? -9.501 -5.200 -9.971 1.00 52.72 108 MET A N 1
ATOM 887 C CA . MET A 1 108 ? -8.084 -5.521 -10.175 1.00 52.72 108 MET A CA 1
ATOM 888 C C . MET A 1 108 ? -7.862 -6.442 -11.382 1.00 52.72 108 MET A C 1
ATOM 890 O O . MET A 1 108 ? -6.917 -6.241 -12.138 1.00 52.72 108 MET A O 1
ATOM 894 N N . GLY A 1 109 ? -8.763 -7.398 -11.636 1.00 58.81 109 GLY A N 1
ATOM 895 C CA . GLY A 1 109 ? -8.726 -8.237 -12.840 1.00 58.81 109 GLY A CA 1
ATOM 896 C C . GLY A 1 109 ? -8.940 -7.463 -14.149 1.00 58.81 109 GLY A C 1
ATOM 897 O O . GLY A 1 109 ? -8.441 -7.877 -15.190 1.00 58.81 109 GLY A O 1
ATOM 898 N N . HIS A 1 110 ? -9.633 -6.320 -14.100 1.00 55.91 110 HIS A N 1
ATOM 899 C CA . HIS A 1 110 ? -9.863 -5.419 -15.238 1.00 55.91 110 HIS A CA 1
ATOM 900 C C . HIS A 1 110 ? -8.870 -4.243 -15.333 1.00 55.91 110 HIS A C 1
ATOM 902 O O . HIS A 1 110 ? -8.987 -3.431 -16.252 1.00 55.91 110 HIS A O 1
ATOM 908 N N . VAL A 1 111 ? -7.877 -4.143 -14.438 1.00 52.78 111 VAL A N 1
ATOM 909 C CA . VAL A 1 111 ? -6.813 -3.114 -14.511 1.00 52.78 111 VAL A CA 1
ATOM 910 C C . VAL A 1 111 ? -5.958 -3.254 -15.780 1.00 52.78 111 VAL A C 1
ATOM 912 O O . VAL A 1 111 ? -5.325 -2.291 -16.204 1.00 52.78 111 VAL A O 1
ATOM 915 N N . ILE A 1 112 ? -6.004 -4.406 -16.458 1.00 52.81 112 ILE A N 1
ATOM 916 C CA . ILE A 1 112 ? -5.504 -4.559 -17.827 1.00 52.81 112 ILE A CA 1
ATOM 917 C C . ILE A 1 112 ? -6.712 -4.582 -18.776 1.00 52.81 112 ILE A C 1
ATOM 919 O O . ILE A 1 112 ? -7.392 -5.605 -18.860 1.00 52.81 112 ILE A O 1
ATOM 923 N N . PRO A 1 113 ? -6.995 -3.494 -19.519 1.00 56.41 113 PRO A N 1
ATOM 924 C CA . PRO A 1 113 ? -8.062 -3.492 -20.512 1.00 56.41 113 PRO A CA 1
ATOM 925 C C . PRO A 1 113 ? -7.843 -4.596 -21.556 1.00 56.41 113 PRO A C 1
ATOM 927 O O . PRO A 1 113 ? -6.741 -4.734 -22.088 1.00 56.41 113 PRO A O 1
ATOM 930 N N . ASP A 1 114 ? -8.900 -5.315 -21.945 1.00 55.25 114 ASP A N 1
ATOM 931 C CA . ASP A 1 114 ? -8.857 -6.348 -23.002 1.00 55.25 114 ASP A CA 1
ATOM 932 C C . ASP A 1 114 ? -8.244 -5.843 -24.323 1.00 55.25 114 ASP A C 1
ATOM 934 O O . ASP A 1 114 ? -7.662 -6.600 -25.106 1.00 55.25 114 ASP A O 1
ATOM 938 N N . MET A 1 115 ? -8.357 -4.536 -24.576 1.00 47.53 115 MET A N 1
ATOM 939 C CA . MET A 1 115 ? -7.734 -3.858 -25.710 1.00 47.53 115 MET A CA 1
ATOM 940 C C . MET A 1 115 ? -6.202 -3.939 -25.657 1.00 47.53 115 MET A C 1
ATOM 942 O O . MET A 1 115 ? -5.579 -4.243 -26.673 1.00 47.53 115 MET A O 1
ATOM 946 N N . ASN A 1 116 ? -5.604 -3.774 -24.476 1.00 55.81 116 ASN A N 1
ATOM 947 C CA . ASN A 1 116 ? -4.161 -3.904 -24.277 1.00 55.81 116 ASN A CA 1
ATOM 948 C C . ASN A 1 116 ? -3.726 -5.359 -24.468 1.00 55.81 116 ASN A C 1
ATOM 950 O O . ASN A 1 116 ? -2.723 -5.611 -25.126 1.00 55.81 116 ASN A O 1
ATOM 954 N N . PHE A 1 117 ? -4.536 -6.330 -24.032 1.00 60.47 117 PHE A N 1
ATOM 955 C CA . PHE A 1 117 ? -4.257 -7.750 -24.262 1.00 60.47 117 PHE A CA 1
ATOM 956 C C . PHE A 1 117 ? -4.255 -8.121 -25.756 1.00 60.47 117 PHE A C 1
ATOM 958 O O . PHE A 1 117 ? -3.408 -8.890 -26.217 1.00 60.47 117 PHE A O 1
ATOM 965 N N . ARG A 1 118 ? -5.172 -7.549 -26.548 1.00 67.69 118 ARG A N 1
ATOM 966 C CA . ARG A 1 118 ? -5.208 -7.737 -28.011 1.00 67.69 118 ARG A CA 1
ATOM 967 C C . ARG A 1 118 ? -4.011 -7.096 -28.705 1.00 67.69 118 ARG A C 1
ATOM 969 O O . ARG A 1 118 ? -3.422 -7.729 -29.580 1.00 67.69 118 ARG A O 1
ATOM 976 N N . VAL A 1 119 ? -3.639 -5.882 -28.300 1.00 66.62 119 VAL A N 1
ATOM 977 C CA . VAL A 1 119 ? -2.449 -5.188 -28.815 1.00 66.62 119 VAL A CA 1
ATOM 978 C C . VAL A 1 119 ? -1.183 -5.978 -28.478 1.00 66.62 119 VAL A C 1
ATOM 980 O O . VAL A 1 119 ? -0.360 -6.205 -29.360 1.00 66.62 119 VAL A O 1
ATOM 983 N N . TRP A 1 120 ? -1.062 -6.501 -27.257 1.00 65.12 120 TRP A N 1
ATOM 984 C CA . TRP A 1 120 ? 0.063 -7.343 -26.843 1.00 65.12 120 TRP A CA 1
ATOM 985 C C . TRP A 1 120 ? 0.119 -8.674 -27.595 1.00 65.12 120 TRP A C 1
ATOM 987 O O . TRP A 1 120 ? 1.200 -9.091 -27.998 1.00 65.12 120 TRP A O 1
ATOM 997 N N . LYS A 1 121 ? -1.026 -9.312 -27.879 1.00 73.38 121 LYS A N 1
ATOM 998 C CA . LYS A 1 121 ? -1.073 -10.504 -28.746 1.00 73.38 121 LYS A CA 1
ATOM 999 C C . LYS A 1 121 ? -0.634 -10.208 -30.179 1.00 73.38 121 LYS A C 1
ATOM 1001 O O . LYS A 1 121 ? 0.048 -11.027 -30.788 1.00 73.38 121 LYS A O 1
ATOM 1006 N N . ALA A 1 122 ? -1.050 -9.068 -30.727 1.00 70.88 122 ALA A N 1
ATOM 1007 C CA . ALA A 1 122 ? -0.671 -8.659 -32.074 1.00 70.88 122 ALA A CA 1
ATOM 1008 C C . ALA A 1 122 ? 0.830 -8.341 -32.153 1.00 70.88 122 ALA A C 1
ATOM 1010 O O . ALA A 1 122 ? 1.500 -8.798 -33.076 1.00 70.88 122 ALA A O 1
ATOM 1011 N N . LEU A 1 123 ? 1.366 -7.631 -31.158 1.00 68.19 123 LEU A N 1
ATOM 1012 C CA . LEU A 1 123 ? 2.795 -7.345 -31.042 1.00 68.19 123 LEU A CA 1
ATOM 1013 C C . LEU A 1 123 ? 3.624 -8.622 -30.867 1.00 68.19 123 LEU A C 1
ATOM 1015 O O . LEU A 1 123 ? 4.621 -8.775 -31.559 1.00 68.19 123 LEU A O 1
ATOM 1019 N N . ASP A 1 124 ? 3.193 -9.567 -30.027 1.00 69.00 124 ASP A N 1
ATOM 1020 C CA . ASP A 1 124 ? 3.863 -10.866 -29.846 1.00 69.00 124 ASP A CA 1
ATOM 1021 C C . ASP A 1 124 ? 3.898 -11.684 -31.150 1.00 69.00 124 ASP A C 1
ATOM 1023 O O . ASP A 1 124 ? 4.923 -12.269 -31.498 1.00 69.00 124 ASP A O 1
ATOM 1027 N N . ALA A 1 125 ? 2.809 -11.673 -31.927 1.00 76.88 125 ALA A N 1
ATOM 1028 C CA . ALA A 1 125 ? 2.771 -12.321 -33.238 1.00 76.88 125 ALA A CA 1
ATOM 1029 C C . ALA A 1 125 ? 3.709 -11.647 -34.256 1.00 76.88 125 ALA A C 1
ATOM 1031 O O . ALA A 1 125 ? 4.377 -12.335 -35.029 1.00 76.88 125 ALA A O 1
ATOM 1032 N N . PHE A 1 126 ? 3.785 -10.313 -34.249 1.00 68.06 126 PHE A N 1
ATOM 1033 C CA . PHE A 1 126 ? 4.688 -9.562 -35.124 1.00 68.06 126 PHE A CA 1
ATOM 1034 C C . PHE A 1 126 ? 6.159 -9.731 -34.739 1.00 68.06 126 PHE A C 1
ATOM 1036 O O . PHE A 1 126 ? 6.996 -9.905 -35.618 1.00 68.06 126 PHE A O 1
ATOM 1043 N N . LEU A 1 127 ? 6.471 -9.729 -33.443 1.00 67.56 127 LEU A N 1
ATOM 1044 C CA . LEU A 1 127 ? 7.824 -9.934 -32.933 1.00 67.56 127 LEU A CA 1
ATOM 1045 C C . LEU A 1 127 ? 8.316 -11.351 -33.232 1.00 67.56 127 LEU A C 1
ATOM 1047 O O . LEU A 1 127 ? 9.426 -11.506 -33.727 1.00 67.56 127 LEU A O 1
ATOM 1051 N N . LYS A 1 128 ? 7.483 -12.383 -33.039 1.00 72.12 128 LYS A N 1
ATOM 1052 C CA . LYS A 1 128 ? 7.833 -13.762 -33.428 1.00 72.12 128 LYS A CA 1
ATOM 1053 C C . LYS A 1 128 ? 8.174 -13.887 -34.908 1.00 72.12 128 LYS A C 1
ATOM 1055 O O . LYS A 1 128 ? 9.134 -14.559 -35.241 1.00 72.12 128 LYS A O 1
ATOM 1060 N N . LYS A 1 129 ? 7.440 -13.187 -35.774 1.00 70.44 129 LYS A N 1
ATOM 1061 C CA . LYS A 1 129 ? 7.693 -13.165 -37.221 1.00 70.44 129 LYS A CA 1
ATOM 1062 C C . LYS A 1 129 ? 8.945 -12.369 -37.620 1.00 70.44 129 LYS A C 1
ATOM 1064 O O . LYS A 1 129 ? 9.408 -12.504 -38.742 1.00 70.44 129 LYS A O 1
ATOM 1069 N N . TYR A 1 130 ? 9.442 -11.496 -36.745 1.00 67.19 130 TYR A N 1
ATOM 1070 C CA . TYR A 1 130 ? 10.646 -10.695 -36.981 1.00 67.19 130 TYR A CA 1
ATOM 1071 C C . TYR A 1 130 ? 11.924 -11.391 -36.483 1.00 67.19 130 TYR A C 1
ATOM 1073 O O . TYR A 1 130 ? 13.017 -11.072 -36.940 1.00 67.19 130 TYR A O 1
ATOM 1081 N N . TYR A 1 131 ? 11.784 -12.309 -35.524 1.00 55.44 131 TYR A N 1
ATOM 1082 C CA . TYR A 1 131 ? 12.879 -13.087 -34.938 1.00 55.44 131 TYR A CA 1
ATOM 1083 C C . TYR A 1 131 ? 12.946 -14.546 -35.442 1.00 55.44 131 TYR A C 1
ATOM 1085 O O . TYR A 1 131 ? 13.817 -15.290 -34.989 1.00 55.44 131 TYR A O 1
ATOM 1093 N N . GLU A 1 132 ? 12.057 -14.940 -36.361 1.00 50.59 132 GLU A N 1
ATOM 1094 C CA . GLU A 1 132 ? 12.232 -16.066 -37.301 1.00 50.59 132 GLU A CA 1
ATOM 1095 C C . GLU A 1 132 ? 12.885 -15.572 -38.598 1.00 50.59 132 GLU A C 1
ATOM 1097 O O . GLU A 1 132 ? 13.745 -16.308 -39.133 1.00 50.59 132 GLU A O 1
#

InterPro domains:
  IPR029440 Dynein regulatory complex protein 1, C-terminal [PF14775] (103-132)
  IPR039750 Dynein regulatory complex protein [PTHR21625] (7-132)

Radius of gyration: 21.74 Å; chains: 1; bounding box: 48×37×66 Å